Protein AF-A0A7K4FNF9-F1 (afdb_monomer_lite)

pLDDT: mean 93.95, std 4.77, range [61.16, 98.19]

InterPro domains:
  IPR015421 Pyridoxal phosphate-dependent transferase, major domain [G3DSA:3.40.640.10] (71-117)
  IPR015422 Pyridoxal phosphate-dependent transferase, small domain [G3DSA:3.90.1150.10] (60-70)
  IPR015424 Pyridoxal phosphate-dependent transferase [SSF53383] (2-117)
  IPR023010 Probable glycine dehydrogenase (decarboxylating) subunit 1 [PTHR42806] (3-117)
  IPR049315 Glycine cleavage system P-protein, N-terminal domain [PF02347] (3-118)

Structure (mmCIF, N/CA/C/O backbone):
data_AF-A0A7K4FNF9-F1
#
_entry.id   AF-A0A7K4FNF9-F1
#
loop_
_atom_site.group_PDB
_atom_site.id
_atom_site.type_symbol
_atom_site.label_atom_id
_atom_site.label_alt_id
_atom_site.label_comp_id
_atom_site.label_asym_id
_atom_site.label_entity_id
_atom_site.label_seq_id
_atom_site.pdbx_PDB_ins_code
_atom_site.Cartn_x
_atom_site.Cartn_y
_atom_site.Cartn_z
_atom_site.occupancy
_atom_site.B_iso_or_equiv
_atom_site.auth_seq_id
_atom_site.auth_comp_id
_atom_site.auth_asym_id
_atom_site.auth_atom_id
_atom_site.pdbx_PDB_model_num
ATOM 1 N N . MET A 1 1 ? -15.353 17.961 24.823 1.00 70.50 1 MET A N 1
ATOM 2 C CA . MET A 1 1 ? -15.955 16.717 24.312 1.00 70.50 1 MET A CA 1
ATOM 3 C C . MET A 1 1 ? -15.004 16.147 23.280 1.00 70.50 1 MET A C 1
ATOM 5 O O . MET A 1 1 ? -14.284 16.932 22.677 1.00 70.50 1 MET A O 1
ATOM 9 N N . SER A 1 2 ? -14.914 14.824 23.152 1.00 93.31 2 SER A N 1
ATOM 10 C CA . SER A 1 2 ? -14.217 14.198 22.020 1.00 93.31 2 SER A CA 1
ATOM 11 C C . SER A 1 2 ? -15.005 14.447 20.727 1.00 93.31 2 SER A C 1
ATOM 13 O O . SER A 1 2 ? -16.228 14.571 20.794 1.00 93.31 2 SER A O 1
ATOM 15 N N . GLU A 1 3 ? -14.354 14.435 19.558 1.00 95.50 3 GLU A N 1
ATOM 16 C CA . GLU A 1 3 ? -15.052 14.423 18.257 1.00 95.50 3 GLU A CA 1
ATOM 17 C C . GLU A 1 3 ? -16.082 13.282 18.193 1.00 95.50 3 GLU A C 1
ATOM 19 O O . GLU A 1 3 ? -17.183 13.443 17.672 1.00 95.50 3 GLU A O 1
ATOM 24 N N . THR A 1 4 ? -15.763 12.131 18.795 1.00 94.88 4 THR A N 1
ATOM 25 C CA . THR A 1 4 ? -16.697 11.003 18.899 1.00 94.88 4 THR A CA 1
ATOM 26 C C . THR A 1 4 ? -17.958 11.364 19.685 1.00 94.88 4 THR A C 1
ATOM 28 O O . THR A 1 4 ? -19.047 10.976 19.275 1.00 94.88 4 THR A O 1
ATOM 31 N N . ASP A 1 5 ? -17.835 12.112 20.785 1.00 95.12 5 ASP A N 1
ATOM 32 C CA . ASP A 1 5 ? -18.987 12.493 21.614 1.00 95.12 5 ASP A CA 1
ATOM 33 C C . ASP A 1 5 ? -19.904 13.464 20.858 1.00 95.12 5 ASP A C 1
ATOM 35 O O . ASP A 1 5 ? -21.124 13.358 20.941 1.00 95.12 5 ASP A O 1
ATOM 39 N N . GLU A 1 6 ? -19.316 14.381 20.083 1.00 96.31 6 GLU A N 1
ATOM 40 C CA . GLU A 1 6 ? -20.043 15.342 19.244 1.00 96.31 6 GLU A CA 1
ATOM 41 C C . GLU A 1 6 ? -20.811 14.649 18.113 1.00 96.31 6 GLU A C 1
ATOM 43 O O . GLU A 1 6 ? -21.980 14.957 17.874 1.00 96.31 6 GLU A O 1
ATOM 48 N N . ILE A 1 7 ? -20.186 13.673 17.447 1.00 96.19 7 ILE A N 1
ATOM 49 C CA . ILE A 1 7 ? -20.839 12.875 16.401 1.00 96.19 7 ILE A CA 1
ATOM 50 C C . ILE A 1 7 ? -21.998 12.059 16.988 1.00 96.19 7 ILE A C 1
ATOM 52 O O . ILE A 1 7 ? -23.071 11.992 16.387 1.00 96.19 7 ILE A O 1
ATOM 56 N N . LEU A 1 8 ? -21.806 11.445 18.159 1.00 96.38 8 LEU A N 1
ATOM 57 C CA . LEU A 1 8 ? -22.846 10.658 18.824 1.00 96.38 8 LEU A CA 1
ATOM 58 C C . LEU A 1 8 ? -24.045 11.523 19.240 1.00 96.38 8 LEU A C 1
ATOM 60 O O . LEU A 1 8 ? -25.184 11.118 19.006 1.00 96.38 8 LEU A O 1
ATOM 64 N N . ASP A 1 9 ? -23.802 12.718 19.783 1.00 96.44 9 ASP A N 1
ATOM 65 C CA . ASP A 1 9 ? -24.856 13.676 20.137 1.00 96.44 9 ASP A CA 1
ATOM 66 C C . ASP A 1 9 ? -25.621 14.165 18.895 1.00 96.44 9 ASP A C 1
ATOM 68 O O . ASP A 1 9 ? -26.852 14.121 18.871 1.00 96.44 9 ASP A O 1
ATOM 72 N N . TYR A 1 10 ? -24.911 14.512 17.812 1.00 96.75 10 TYR A N 1
ATOM 73 C CA . TYR A 1 10 ? -25.521 14.905 16.534 1.00 96.75 10 TYR A CA 1
ATOM 74 C C . TYR A 1 10 ? -26.430 13.813 15.951 1.00 96.75 10 TYR A C 1
ATOM 76 O O . TYR A 1 10 ? -27.522 14.098 15.456 1.00 96.75 10 TYR A O 1
ATOM 84 N N . LEU A 1 11 ? -25.994 12.553 16.026 1.00 95.94 11 LEU A N 1
ATOM 85 C CA . LEU A 1 11 ? -26.768 11.397 15.571 1.00 95.94 11 LEU A CA 1
ATOM 86 C C . LEU A 1 11 ? -27.853 10.966 16.576 1.00 95.94 11 LEU A C 1
ATOM 88 O O . LEU A 1 11 ? -28.641 10.073 16.262 1.00 95.94 11 LEU A O 1
ATOM 92 N N . ASN A 1 12 ? -27.914 11.582 17.764 1.00 96.12 12 ASN A N 1
ATOM 93 C CA . ASN A 1 12 ? -28.784 11.202 18.880 1.00 96.12 12 ASN A CA 1
ATOM 94 C C . ASN A 1 12 ? -28.613 9.721 19.294 1.00 96.12 12 ASN A C 1
ATOM 96 O O . ASN A 1 12 ? -29.577 9.012 19.600 1.00 96.12 12 ASN A O 1
ATOM 100 N N . VAL A 1 13 ? -27.366 9.241 19.291 1.00 96.00 13 VAL A N 1
ATOM 101 C CA . VAL A 1 13 ? -26.980 7.877 19.674 1.00 96.00 13 VAL A CA 1
ATOM 102 C C . VAL A 1 13 ? -26.195 7.920 20.983 1.00 96.00 13 VAL A C 1
ATOM 104 O O . VAL A 1 13 ? -25.306 8.737 21.173 1.00 96.00 13 VAL A O 1
ATOM 107 N N . LYS A 1 14 ? -26.505 7.013 21.916 1.00 93.62 14 LYS A N 1
ATOM 108 C CA . LYS A 1 14 ? -25.961 7.064 23.286 1.00 93.62 14 LYS A CA 1
ATOM 109 C C . LYS A 1 14 ? -24.545 6.498 23.444 1.00 93.62 14 LYS A C 1
ATOM 111 O O . LYS A 1 14 ? -23.926 6.730 24.479 1.00 93.62 14 LYS A O 1
ATOM 116 N N . SER A 1 15 ? -24.066 5.698 22.492 1.00 95.31 15 SER A N 1
ATOM 117 C CA . SER A 1 15 ? -22.751 5.050 22.549 1.00 95.31 15 SER A CA 1
ATOM 118 C C . SER A 1 15 ? -22.317 4.516 21.184 1.00 95.31 15 SER A C 1
ATOM 120 O O . SER A 1 15 ? -23.145 4.296 20.299 1.00 95.31 15 SER A O 1
ATOM 122 N N . VAL A 1 16 ? -21.020 4.223 21.046 1.00 92.81 16 VAL A N 1
ATOM 123 C CA . VAL A 1 16 ? -20.466 3.529 19.871 1.00 92.81 16 VAL A CA 1
ATOM 124 C C . VAL A 1 16 ? -21.139 2.166 19.667 1.00 92.81 16 VAL A C 1
ATOM 126 O O . VAL A 1 16 ? -21.515 1.837 18.549 1.00 92.81 16 VAL A O 1
ATOM 129 N N . ASP A 1 17 ? -21.391 1.406 20.736 1.00 92.19 17 ASP A N 1
ATOM 130 C CA . ASP A 1 17 ? -22.114 0.128 20.631 1.00 92.19 17 ASP A CA 1
ATOM 131 C C . ASP A 1 17 ? -23.541 0.303 20.088 1.00 92.19 17 ASP A C 1
ATOM 133 O O . ASP A 1 17 ? -24.028 -0.539 19.334 1.00 92.19 17 ASP A O 1
ATOM 137 N N . GLY A 1 18 ? -24.212 1.406 20.443 1.00 93.25 18 GLY A N 1
ATOM 138 C CA . GLY A 1 18 ? -25.538 1.743 19.923 1.00 93.25 18 GLY A CA 1
ATOM 139 C C . GLY A 1 18 ? -25.535 2.037 18.420 1.00 93.25 18 GLY A C 1
ATOM 140 O O . GLY A 1 18 ? -26.477 1.649 17.726 1.00 93.25 18 GLY A O 1
ATOM 141 N N . LEU A 1 19 ? -24.463 2.657 17.911 1.00 94.44 19 LEU A N 1
ATOM 142 C CA . LEU A 1 19 ? -24.281 2.958 16.486 1.00 94.44 19 LEU A CA 1
ATOM 143 C C . LEU A 1 19 ? -24.227 1.683 15.629 1.00 94.44 19 LEU A C 1
ATOM 145 O O . LEU A 1 19 ? -24.713 1.677 14.505 1.00 94.44 19 LEU A O 1
ATOM 149 N N . PHE A 1 20 ? -23.683 0.591 16.171 1.00 93.44 20 PHE A N 1
ATOM 150 C CA . PHE A 1 20 ? -23.529 -0.691 15.473 1.00 93.44 20 PHE A CA 1
ATOM 151 C C . PHE A 1 20 ? -24.629 -1.717 15.807 1.00 93.44 20 PHE A C 1
ATOM 153 O O . PHE A 1 20 ? -24.426 -2.924 15.651 1.00 93.44 20 PHE A O 1
ATOM 160 N N . SER A 1 21 ? -25.799 -1.268 16.271 1.00 93.62 21 SER A N 1
ATOM 161 C CA . SER A 1 21 ? -26.911 -2.152 16.664 1.00 93.62 21 SER A CA 1
ATOM 162 C C . SER A 1 21 ? -27.486 -3.000 15.517 1.00 93.62 21 SER A C 1
ATOM 164 O O . SER A 1 21 ? -28.006 -4.085 15.777 1.00 93.62 21 SER A O 1
ATOM 166 N N . ASP A 1 22 ? -27.310 -2.574 14.262 1.00 94.75 22 ASP A N 1
ATOM 167 C CA . ASP A 1 22 ? -27.726 -3.322 13.066 1.00 94.75 22 ASP A CA 1
ATOM 168 C C . ASP A 1 22 ? -26.882 -4.582 12.803 1.00 94.75 22 ASP A C 1
ATOM 170 O O . ASP A 1 22 ? -27.277 -5.444 12.015 1.00 94.75 22 ASP A O 1
ATOM 174 N N . ILE A 1 23 ? -25.720 -4.719 13.456 1.00 94.94 23 ILE A N 1
ATOM 175 C CA . ILE A 1 23 ? -24.875 -5.912 13.356 1.00 94.94 23 ILE A CA 1
ATOM 176 C C . ILE A 1 23 ? -25.432 -6.993 14.298 1.00 94.94 23 ILE A C 1
ATOM 178 O O . ILE A 1 23 ? -25.390 -6.814 15.519 1.00 94.94 23 ILE A O 1
ATOM 182 N N . PRO A 1 24 ? -25.892 -8.152 13.783 1.00 95.56 24 PRO A N 1
ATOM 183 C CA . PRO A 1 24 ? -26.390 -9.238 14.622 1.00 95.56 24 PRO A CA 1
ATOM 184 C C . PRO A 1 24 ? -25.333 -9.734 15.615 1.00 95.56 24 PRO A C 1
ATOM 186 O O . PRO A 1 24 ? -24.193 -9.980 15.224 1.00 95.56 24 PRO A O 1
ATOM 189 N N . ASP A 1 25 ? -25.724 -9.997 16.867 1.00 92.31 25 ASP A N 1
ATOM 190 C CA . ASP A 1 25 ? -24.786 -10.407 17.929 1.00 92.31 25 ASP A CA 1
ATOM 191 C C . ASP A 1 25 ? -23.980 -11.665 17.581 1.00 92.31 25 ASP A C 1
ATOM 193 O O . ASP A 1 25 ? -22.812 -11.771 17.937 1.00 92.31 25 ASP A O 1
ATOM 197 N N . ARG A 1 26 ? -24.557 -12.586 16.797 1.00 94.25 26 ARG A N 1
ATOM 198 C CA . ARG A 1 26 ? -23.859 -13.791 16.313 1.00 94.25 26 ARG A CA 1
ATOM 199 C C . ARG A 1 26 ? -22.651 -13.504 15.408 1.00 94.25 26 ARG A C 1
ATOM 201 O O . ARG A 1 26 ? -21.864 -14.412 15.170 1.00 94.25 26 ARG A O 1
ATOM 208 N N . LEU A 1 27 ? -22.557 -12.299 14.840 1.00 94.25 27 LEU A N 1
ATOM 209 C CA . LEU A 1 27 ? -21.449 -11.862 13.984 1.00 94.25 27 LEU A CA 1
ATOM 210 C C . LEU A 1 27 ? -20.418 -11.022 14.747 1.00 94.25 27 LEU A C 1
ATOM 212 O O . LEU A 1 27 ? -19.338 -10.767 14.218 1.00 94.25 27 LEU A O 1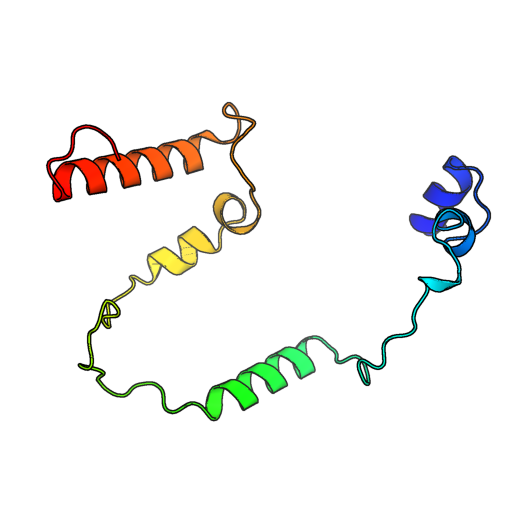
ATOM 216 N N . LYS A 1 28 ? -20.726 -10.599 15.978 1.00 91.44 28 LYS A N 1
ATOM 217 C CA . LYS A 1 28 ? -19.784 -9.875 16.831 1.00 91.44 28 LYS A CA 1
ATOM 218 C C . LYS A 1 28 ? -18.796 -10.883 17.405 1.00 91.44 28 LYS A C 1
ATOM 220 O O . LYS A 1 28 ? -19.170 -11.770 18.169 1.00 91.44 28 LYS A O 1
ATOM 225 N N . VAL A 1 29 ? -17.533 -10.759 17.016 1.00 92.00 29 VAL A N 1
ATOM 226 C CA . VAL A 1 29 ? -16.465 -11.673 17.428 1.00 92.00 29 VAL A CA 1
ATOM 227 C C . VAL A 1 29 ? -15.366 -10.914 18.154 1.00 92.00 29 VAL A C 1
ATOM 229 O O . VAL A 1 29 ? -15.028 -9.790 17.791 1.00 92.00 29 VAL A O 1
ATOM 232 N N . SER A 1 30 ? -14.799 -11.552 19.176 1.00 91.19 30 SER A N 1
ATOM 233 C CA . SER A 1 30 ? -13.534 -11.117 19.761 1.00 91.19 30 SER A CA 1
ATOM 234 C C . SER A 1 30 ? -12.393 -11.785 19.002 1.00 91.19 30 SER A C 1
ATOM 236 O O . SER A 1 30 ? -12.457 -12.984 18.722 1.00 91.19 30 SER A O 1
ATOM 238 N N . LEU A 1 31 ? -11.363 -11.016 18.658 1.00 93.25 31 LEU A N 1
ATOM 239 C CA . LEU A 1 31 ? -10.186 -11.515 17.956 1.00 93.25 31 LEU A CA 1
ATOM 240 C C . LEU A 1 31 ? -9.030 -11.669 18.948 1.00 93.25 31 LEU A C 1
ATOM 242 O O . LEU A 1 31 ? -8.674 -10.717 19.640 1.00 93.25 31 LEU A O 1
ATOM 246 N N . ASP A 1 32 ? -8.418 -12.852 18.990 1.00 93.75 32 ASP A N 1
ATOM 247 C CA . ASP A 1 32 ? -7.174 -13.078 19.732 1.00 93.75 32 ASP A CA 1
ATOM 248 C C . ASP A 1 32 ? -5.973 -12.676 18.862 1.00 93.75 32 ASP A C 1
ATOM 250 O O . ASP A 1 32 ? -5.396 -13.488 18.141 1.00 93.75 32 ASP A O 1
ATOM 254 N N . LEU A 1 33 ? -5.656 -11.379 18.868 1.00 92.38 33 LEU A N 1
ATOM 255 C CA . LEU A 1 33 ? -4.576 -10.785 18.065 1.00 92.38 33 LEU A CA 1
ATOM 256 C C . LEU A 1 33 ? -3.261 -10.635 18.848 1.00 92.38 33 LEU A C 1
ATOM 258 O O . LEU A 1 33 ? -2.295 -10.069 18.339 1.00 92.38 33 LEU A O 1
ATOM 262 N N . GLY A 1 34 ? -3.210 -11.128 20.089 1.00 91.75 34 GLY A N 1
ATOM 263 C CA . GLY A 1 34 ? -2.102 -10.869 21.004 1.00 91.75 34 GLY A CA 1
ATOM 264 C C . GLY A 1 34 ? -2.095 -9.438 21.554 1.00 91.75 34 GLY A C 1
ATOM 265 O O . GLY A 1 34 ? -3.097 -8.722 21.532 1.00 91.75 34 GLY A O 1
ATOM 266 N N . LYS A 1 35 ? -0.957 -9.025 22.124 1.00 93.69 35 LYS A N 1
ATOM 267 C CA . LYS A 1 35 ? -0.813 -7.690 22.721 1.00 93.69 35 LYS A CA 1
ATOM 268 C C . LYS A 1 35 ? -0.485 -6.651 21.645 1.00 93.69 35 LYS A C 1
ATOM 270 O O . LYS A 1 35 ? 0.377 -6.929 20.812 1.00 93.69 35 LYS A O 1
ATOM 275 N N . PRO A 1 36 ? -1.091 -5.451 21.697 1.00 94.88 36 PRO A N 1
ATOM 276 C CA . PRO A 1 36 ? -0.718 -4.368 20.800 1.00 94.88 36 PRO A CA 1
ATOM 277 C C . PRO A 1 36 ? 0.747 -3.980 21.018 1.00 94.88 36 PRO A C 1
ATOM 279 O O . PRO A 1 36 ? 1.255 -4.015 22.143 1.00 94.88 36 PRO A O 1
ATOM 282 N N . MET A 1 37 ? 1.409 -3.606 19.930 1.00 96.31 37 MET A N 1
ATOM 283 C CA . MET A 1 37 ? 2.778 -3.102 19.926 1.00 96.31 37 MET A CA 1
ATOM 284 C C . MET A 1 37 ? 2.757 -1.615 19.580 1.00 96.31 37 MET A C 1
ATOM 286 O O . MET A 1 37 ? 1.930 -1.174 18.785 1.00 96.31 37 MET A O 1
ATOM 290 N N . ASP A 1 38 ? 3.664 -0.841 20.171 1.00 97.62 38 ASP A N 1
ATOM 291 C CA . ASP A 1 38 ? 3.909 0.526 19.720 1.00 97.62 38 ASP A CA 1
ATOM 292 C C . ASP A 1 38 ? 4.603 0.532 18.348 1.00 97.62 38 ASP A C 1
ATOM 294 O O . ASP A 1 38 ? 5.128 -0.486 17.880 1.00 97.62 38 ASP A O 1
ATOM 298 N N . GLU A 1 39 ? 4.610 1.691 17.697 1.00 98.12 39 GLU A N 1
ATOM 299 C CA . GLU A 1 39 ? 5.154 1.863 16.350 1.00 98.12 39 GLU A CA 1
ATOM 300 C C . GLU A 1 39 ? 6.627 1.436 16.249 1.00 98.12 39 GLU A C 1
ATOM 302 O O . GLU A 1 39 ? 6.985 0.645 15.374 1.00 98.12 39 GLU A O 1
ATOM 307 N N . PHE A 1 40 ? 7.477 1.869 17.185 1.00 98.00 40 PHE A N 1
ATOM 308 C CA . PHE A 1 40 ? 8.909 1.557 17.155 1.00 98.00 40 PHE A CA 1
ATOM 309 C C . PHE A 1 40 ? 9.173 0.066 17.353 1.00 98.00 40 PHE A C 1
ATOM 311 O O . PHE A 1 40 ? 10.007 -0.522 16.657 1.00 98.00 40 PHE A O 1
ATOM 318 N N . SER A 1 41 ? 8.461 -0.556 18.295 1.00 97.44 41 SER A N 1
ATOM 319 C CA . SER A 1 41 ? 8.539 -2.001 18.510 1.00 97.44 41 SER A CA 1
ATOM 320 C C . SER A 1 41 ? 8.067 -2.777 17.280 1.00 97.44 41 SER A C 1
ATOM 322 O O . SER A 1 41 ? 8.673 -3.791 16.930 1.00 97.44 41 SER A O 1
ATOM 324 N N . THR A 1 42 ? 7.018 -2.298 16.605 1.00 97.44 42 THR A N 1
ATOM 325 C CA . THR A 1 42 ? 6.460 -2.927 15.399 1.00 97.44 42 THR A CA 1
ATOM 326 C C . THR A 1 42 ? 7.450 -2.879 14.240 1.00 97.44 42 THR A C 1
ATOM 328 O O . THR A 1 42 ? 7.759 -3.921 13.661 1.00 97.44 42 THR A O 1
ATOM 331 N N . ILE A 1 43 ? 8.014 -1.701 13.950 1.00 98.19 43 ILE A N 1
ATOM 332 C CA . ILE A 1 43 ? 9.028 -1.525 12.898 1.00 98.19 43 ILE A CA 1
ATOM 333 C C . ILE A 1 43 ? 10.215 -2.455 13.153 1.00 98.19 43 ILE A C 1
ATOM 335 O O . ILE A 1 43 ? 10.607 -3.218 12.270 1.00 98.19 43 ILE A O 1
ATOM 339 N N . ARG A 1 44 ? 10.735 -2.478 14.387 1.00 97.81 44 ARG A N 1
ATOM 340 C CA . ARG A 1 44 ? 11.864 -3.342 14.753 1.00 97.81 44 ARG A CA 1
ATOM 341 C C . ARG A 1 44 ? 11.559 -4.823 14.538 1.00 97.81 44 ARG A C 1
ATOM 343 O O . ARG A 1 44 ? 12.387 -5.541 13.988 1.00 97.81 44 ARG A O 1
ATOM 350 N N . ALA A 1 45 ? 10.379 -5.285 14.949 1.00 96.81 45 ALA A N 1
ATOM 351 C CA . ALA A 1 45 ? 9.993 -6.684 14.785 1.00 96.81 45 ALA A CA 1
ATOM 352 C C . ALA A 1 45 ? 9.881 -7.095 13.306 1.00 96.81 45 ALA A C 1
ATOM 354 O O . ALA A 1 45 ? 10.277 -8.209 12.938 1.00 96.81 45 ALA A O 1
ATOM 355 N N . ILE A 1 46 ? 9.380 -6.196 12.453 1.00 97.62 46 ILE A N 1
ATOM 356 C CA . ILE A 1 46 ? 9.313 -6.406 11.002 1.00 97.62 46 ILE A CA 1
ATOM 357 C C . ILE A 1 46 ? 10.726 -6.453 10.407 1.00 97.62 46 ILE A C 1
ATOM 359 O O . ILE A 1 46 ? 11.043 -7.395 9.678 1.00 97.62 46 ILE A O 1
ATOM 363 N N . GLU A 1 47 ? 11.602 -5.510 10.763 1.00 97.69 47 GLU A N 1
ATOM 364 C CA . GLU A 1 47 ? 13.001 -5.498 10.314 1.00 97.69 47 GLU A CA 1
ATOM 365 C C . GLU A 1 47 ? 13.757 -6.767 10.731 1.00 97.69 47 GLU A C 1
ATOM 367 O O . GLU A 1 47 ? 14.432 -7.392 9.911 1.00 97.69 47 GLU A O 1
ATOM 372 N N . ASP A 1 48 ? 13.622 -7.190 11.990 1.00 97.62 48 ASP A N 1
ATOM 373 C CA . ASP A 1 48 ? 14.264 -8.398 12.517 1.00 97.62 48 ASP A CA 1
ATOM 374 C C . ASP A 1 48 ? 13.772 -9.665 11.815 1.00 97.62 48 ASP A C 1
ATOM 376 O O . ASP A 1 48 ? 14.534 -10.614 11.606 1.00 97.62 48 ASP A O 1
ATOM 380 N N . THR A 1 49 ? 12.502 -9.686 11.414 1.00 97.38 49 THR A N 1
ATOM 381 C CA . THR A 1 49 ? 11.956 -10.765 10.590 1.00 97.38 49 THR A CA 1
ATOM 382 C C . THR A 1 49 ? 12.547 -10.723 9.184 1.00 97.38 49 THR A C 1
ATOM 384 O O . THR A 1 49 ? 13.009 -11.753 8.692 1.00 97.38 49 THR A O 1
ATOM 387 N N . GLY A 1 50 ? 12.623 -9.540 8.568 1.00 96.81 50 GLY A N 1
ATOM 388 C CA . GLY A 1 50 ? 13.220 -9.338 7.247 1.00 96.81 50 GLY A CA 1
ATOM 389 C C . GLY A 1 50 ? 14.694 -9.747 7.174 1.00 96.81 50 GLY A C 1
ATOM 390 O O . GLY A 1 50 ? 15.110 -10.355 6.189 1.00 96.81 50 GLY A O 1
ATOM 391 N N . ARG A 1 51 ? 15.475 -9.520 8.241 1.00 96.25 51 ARG A N 1
ATOM 392 C CA . ARG A 1 51 ? 16.897 -9.917 8.343 1.00 96.25 51 ARG A CA 1
ATOM 393 C C . ARG A 1 51 ? 17.139 -11.425 8.247 1.00 96.25 51 ARG A C 1
ATOM 395 O O . ARG A 1 51 ? 18.266 -11.842 7.993 1.00 96.25 51 ARG A O 1
ATOM 402 N N . LYS A 1 52 ? 16.111 -12.256 8.437 1.00 96.94 52 LYS A N 1
ATOM 403 C CA . LYS A 1 52 ? 16.214 -13.718 8.278 1.00 96.94 52 LYS A CA 1
ATOM 404 C C . LYS A 1 52 ? 16.244 -14.146 6.806 1.00 96.94 52 LYS A C 1
ATOM 406 O O . LYS A 1 52 ? 16.616 -15.284 6.516 1.00 96.94 52 LYS A O 1
ATOM 411 N N . ASN A 1 53 ? 15.864 -13.262 5.882 1.00 95.88 53 ASN A N 1
ATOM 412 C CA . ASN A 1 53 ? 15.890 -13.535 4.450 1.00 95.88 53 ASN A CA 1
ATOM 413 C C . ASN A 1 53 ? 17.329 -13.562 3.914 1.00 95.88 53 ASN A C 1
ATOM 415 O O . ASN A 1 53 ? 18.169 -12.746 4.284 1.00 95.88 53 ASN A O 1
ATOM 419 N N . LYS A 1 54 ? 17.605 -14.465 2.966 1.00 91.69 54 LYS A N 1
ATOM 420 C CA . LYS A 1 54 ? 18.874 -14.501 2.219 1.00 91.69 54 LYS A CA 1
ATOM 421 C C . LYS A 1 54 ? 18.788 -13.604 0.979 1.00 91.69 54 LYS A C 1
ATOM 423 O O . LYS A 1 54 ? 18.687 -14.101 -0.140 1.00 91.69 54 LYS A O 1
ATOM 428 N N . ALA A 1 55 ? 18.773 -12.292 1.196 1.00 85.44 55 ALA A N 1
ATOM 429 C CA . ALA A 1 55 ? 18.765 -11.281 0.135 1.00 85.44 55 ALA A CA 1
ATOM 430 C C . ALA A 1 55 ? 20.192 -10.929 -0.344 1.00 85.44 55 ALA A C 1
ATOM 432 O O . ALA A 1 55 ? 21.173 -11.293 0.301 1.00 85.44 55 ALA A O 1
ATOM 433 N N . GLY A 1 56 ? 20.311 -10.226 -1.477 1.00 80.19 56 GLY A N 1
ATOM 434 C CA . GLY A 1 56 ? 21.588 -9.681 -1.973 1.00 80.19 56 GLY A CA 1
ATOM 435 C C . GLY A 1 56 ? 22.477 -10.650 -2.762 1.00 80.19 56 GLY A C 1
ATOM 436 O O . GLY A 1 56 ? 23.576 -10.281 -3.165 1.00 80.19 56 GLY A O 1
ATOM 437 N N . ASN A 1 57 ? 22.016 -11.877 -3.012 1.00 85.31 57 ASN A N 1
ATOM 438 C CA . ASN A 1 57 ? 22.676 -12.772 -3.961 1.00 85.31 57 ASN A CA 1
ATOM 439 C C . ASN A 1 57 ? 22.326 -12.353 -5.390 1.00 85.31 57 ASN A C 1
ATOM 441 O O . ASN A 1 57 ? 21.165 -12.055 -5.668 1.00 85.31 57 ASN A O 1
ATOM 445 N N . MET A 1 58 ? 23.295 -12.422 -6.307 1.00 88.75 58 MET A N 1
ATOM 446 C CA . MET A 1 58 ? 22.986 -12.343 -7.735 1.00 88.75 58 MET A CA 1
ATOM 447 C C . MET A 1 58 ? 22.028 -13.484 -8.097 1.00 88.75 58 MET A C 1
ATOM 449 O O . MET A 1 58 ? 22.352 -14.658 -7.899 1.00 88.75 58 MET A O 1
ATOM 453 N N . ASN A 1 59 ? 20.843 -13.137 -8.595 1.00 89.00 59 ASN A N 1
ATOM 454 C CA . ASN A 1 59 ? 19.801 -14.095 -8.939 1.00 89.00 59 ASN A CA 1
ATOM 455 C C . ASN A 1 59 ? 19.586 -14.122 -10.455 1.00 89.00 59 ASN A C 1
ATOM 457 O O . ASN A 1 59 ? 19.106 -13.157 -11.041 1.00 89.00 59 ASN A O 1
ATOM 461 N N . PHE A 1 60 ? 19.916 -15.257 -11.072 1.00 92.81 60 PHE A N 1
ATOM 462 C CA . PHE A 1 60 ? 19.786 -15.485 -12.515 1.00 92.81 60 PHE A CA 1
ATOM 463 C C . PHE A 1 60 ? 18.743 -16.558 -12.861 1.00 92.81 60 PHE A C 1
ATOM 465 O O . PHE A 1 60 ? 18.789 -17.133 -13.944 1.00 92.81 60 PHE A O 1
ATOM 472 N N . LEU A 1 61 ? 17.810 -16.861 -11.950 1.00 93.50 61 LEU A N 1
ATOM 473 C CA . LEU A 1 61 ? 16.769 -17.870 -12.191 1.00 93.50 61 LEU A CA 1
ATOM 474 C C . LEU A 1 61 ? 15.761 -17.450 -13.279 1.00 93.50 61 LEU A C 1
ATOM 476 O O . LEU A 1 61 ? 15.167 -18.314 -13.919 1.00 93.50 61 LEU A O 1
ATOM 480 N N . GLY A 1 62 ? 15.581 -16.145 -13.507 1.00 92.56 62 GLY A N 1
ATOM 481 C CA . GLY A 1 62 ? 14.694 -15.610 -14.542 1.00 92.56 62 GLY A CA 1
ATOM 482 C C . GLY A 1 62 ? 13.217 -15.943 -14.302 1.00 92.56 62 GLY A C 1
ATOM 483 O O . GLY A 1 62 ? 12.687 -15.707 -13.219 1.00 92.56 62 GLY A O 1
ATOM 484 N N . ASN A 1 63 ? 12.544 -16.487 -15.322 1.00 95.00 63 ASN A N 1
ATOM 485 C CA . ASN A 1 63 ? 11.119 -16.851 -15.291 1.00 95.00 63 ASN A CA 1
ATOM 486 C C . ASN A 1 63 ? 10.169 -15.656 -15.056 1.00 95.00 63 ASN A C 1
ATOM 488 O O . ASN A 1 63 ? 9.231 -15.727 -14.265 1.00 95.00 63 ASN A O 1
ATOM 492 N N . GLY A 1 64 ? 10.431 -14.539 -15.741 1.00 95.38 64 GLY A N 1
ATOM 493 C CA . GLY A 1 64 ? 9.591 -13.334 -15.685 1.00 95.38 64 GLY A CA 1
ATOM 494 C C . GLY A 1 64 ? 9.948 -12.350 -14.569 1.00 95.38 64 GLY A C 1
ATOM 495 O O . GLY A 1 64 ? 9.411 -11.247 -14.552 1.00 95.38 64 GLY A O 1
ATOM 496 N N . ILE A 1 65 ? 10.880 -12.701 -13.678 1.00 93.44 65 ILE A N 1
ATOM 497 C CA . ILE A 1 65 ? 11.407 -11.807 -12.643 1.00 93.44 65 ILE A CA 1
ATOM 498 C C . ILE A 1 65 ? 12.912 -11.672 -12.851 1.00 93.44 65 ILE A C 1
ATOM 500 O O . ILE A 1 65 ? 13.647 -12.659 -12.850 1.00 93.44 65 ILE A O 1
ATOM 504 N N . TYR A 1 66 ? 13.365 -10.436 -13.025 1.00 93.12 66 TYR A N 1
ATOM 505 C CA . TYR A 1 66 ? 14.758 -10.116 -13.300 1.00 93.12 66 TYR A CA 1
ATOM 506 C C . TYR A 1 66 ? 15.194 -8.985 -12.381 1.00 93.12 66 TYR A C 1
ATOM 508 O O . TYR A 1 66 ? 14.446 -8.022 -12.187 1.00 93.12 66 TYR A O 1
ATOM 516 N N . ASP A 1 67 ? 16.391 -9.115 -11.814 1.00 91.62 67 ASP A N 1
ATOM 517 C CA . ASP A 1 67 ? 16.979 -8.045 -11.019 1.00 91.62 67 ASP A CA 1
ATOM 518 C C . ASP A 1 67 ? 17.216 -6.812 -11.903 1.00 91.62 67 ASP A C 1
ATOM 520 O O . ASP A 1 67 ? 17.653 -6.933 -13.053 1.00 91.62 67 ASP A O 1
ATOM 524 N N . ARG A 1 68 ? 16.873 -5.628 -11.395 1.00 91.12 68 ARG A N 1
ATOM 525 C CA . ARG A 1 68 ? 16.921 -4.377 -12.158 1.00 91.12 68 ARG A CA 1
ATOM 526 C C . ARG A 1 68 ? 17.302 -3.213 -11.265 1.00 91.12 68 ARG A C 1
ATOM 528 O O . ARG A 1 68 ? 16.844 -3.102 -10.131 1.00 91.12 68 ARG A O 1
ATOM 535 N N . PHE A 1 69 ? 18.091 -2.302 -11.819 1.00 93.31 69 PHE A N 1
ATOM 536 C CA . PHE A 1 69 ? 18.379 -1.041 -11.159 1.00 93.31 69 PHE A CA 1
ATOM 537 C C . PHE A 1 69 ? 17.114 -0.176 -11.119 1.00 93.31 69 PHE A C 1
ATOM 539 O O . PHE A 1 69 ? 16.570 0.178 -12.165 1.00 93.31 69 PHE A O 1
ATOM 546 N N . VAL A 1 70 ? 16.659 0.163 -9.913 1.00 94.75 70 VAL A N 1
ATOM 547 C CA . VAL A 1 70 ? 15.593 1.144 -9.689 1.00 94.75 70 VAL A CA 1
ATOM 548 C C . VAL A 1 70 ? 16.258 2.474 -9.323 1.00 94.75 70 VAL A C 1
ATOM 550 O O . VAL A 1 70 ? 16.950 2.536 -8.305 1.00 94.75 70 VAL A O 1
ATOM 553 N N . PRO A 1 71 ? 16.114 3.532 -10.142 1.00 97.44 71 PRO A N 1
ATOM 554 C CA . PRO A 1 71 ? 16.688 4.833 -9.825 1.00 97.44 71 PRO A CA 1
ATOM 555 C C . PRO A 1 71 ? 16.136 5.387 -8.500 1.00 97.44 71 PRO A C 1
ATOM 557 O O . PRO A 1 71 ? 14.921 5.344 -8.315 1.00 97.44 71 PRO A O 1
ATOM 560 N N . PRO A 1 72 ? 16.964 5.999 -7.628 1.00 96.12 72 PRO A N 1
ATOM 561 C CA . PRO A 1 72 ? 16.507 6.545 -6.341 1.00 96.12 72 PRO A CA 1
ATOM 562 C C . PRO A 1 72 ? 15.375 7.575 -6.452 1.00 96.12 72 PRO A C 1
ATOM 564 O O . PRO A 1 72 ? 14.562 7.717 -5.549 1.00 96.12 72 PRO A O 1
ATOM 567 N N . LEU A 1 73 ? 15.292 8.276 -7.588 1.00 97.00 73 LEU A N 1
ATOM 568 C CA . LEU A 1 73 ? 14.211 9.220 -7.871 1.00 97.00 73 LEU A CA 1
ATOM 569 C C . LEU A 1 73 ? 12.821 8.558 -7.861 1.00 97.00 73 LEU A C 1
ATOM 571 O O . LEU A 1 73 ? 11.833 9.235 -7.600 1.00 97.00 73 LEU A O 1
ATOM 575 N N . VAL A 1 74 ? 12.728 7.257 -8.151 1.00 95.75 74 VAL A N 1
ATOM 576 C CA . VAL A 1 74 ? 11.448 6.539 -8.147 1.00 95.75 74 VAL A CA 1
ATOM 577 C C . VAL A 1 74 ? 10.836 6.550 -6.749 1.00 95.75 74 VAL A C 1
ATOM 579 O O . VAL A 1 74 ? 9.662 6.885 -6.635 1.00 95.75 74 VAL A O 1
ATOM 582 N N . ASP A 1 75 ? 11.627 6.279 -5.707 1.00 95.56 75 ASP A N 1
ATOM 583 C CA . ASP A 1 75 ? 11.156 6.271 -4.314 1.00 95.56 75 ASP A CA 1
ATOM 584 C C . ASP A 1 75 ? 10.642 7.656 -3.887 1.00 95.56 75 ASP A C 1
ATOM 586 O O . ASP A 1 75 ? 9.578 7.769 -3.278 1.00 95.56 75 ASP A O 1
ATOM 590 N N . GLU A 1 76 ? 11.341 8.719 -4.297 1.00 95.75 76 GLU A N 1
ATOM 591 C CA . GLU A 1 76 ? 10.917 10.104 -4.053 1.00 95.75 76 GLU A CA 1
ATOM 592 C C . GLU A 1 76 ? 9.590 10.440 -4.747 1.00 95.75 76 GLU A C 1
ATOM 594 O O . GLU A 1 76 ? 8.747 11.127 -4.176 1.00 95.75 76 GLU A O 1
ATOM 599 N N . ILE A 1 77 ? 9.372 9.957 -5.976 1.00 93.69 77 ILE A N 1
ATOM 600 C CA . ILE A 1 77 ? 8.130 10.213 -6.718 1.00 93.69 77 ILE A CA 1
ATOM 601 C C . ILE A 1 77 ? 6.964 9.441 -6.102 1.00 93.69 77 ILE A C 1
ATOM 603 O O . ILE A 1 77 ? 5.916 10.035 -5.846 1.00 93.69 77 ILE A O 1
ATOM 607 N N . ILE A 1 78 ? 7.127 8.138 -5.859 1.00 93.12 78 ILE A N 1
ATOM 608 C CA . ILE A 1 78 ? 6.037 7.296 -5.344 1.00 93.12 78 ILE A CA 1
ATOM 609 C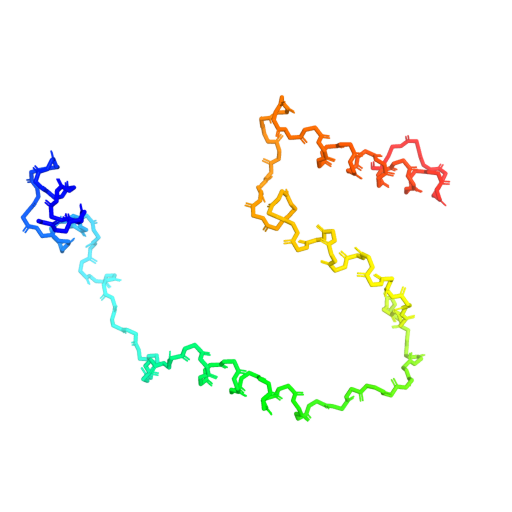 C . ILE A 1 78 ? 5.703 7.608 -3.882 1.00 93.12 78 ILE A C 1
ATOM 611 O O . ILE A 1 78 ? 4.588 7.339 -3.449 1.00 93.12 78 ILE A O 1
ATOM 615 N N . GLY A 1 79 ? 6.641 8.195 -3.130 1.00 94.12 79 GLY A N 1
ATOM 616 C CA . GLY A 1 79 ? 6.415 8.656 -1.760 1.00 94.12 79 GLY A CA 1
ATOM 617 C C . GLY A 1 79 ? 5.553 9.917 -1.660 1.00 94.12 79 GLY A C 1
ATOM 618 O O . GLY A 1 79 ? 5.092 10.265 -0.573 1.00 94.12 79 GLY A O 1
ATOM 619 N N . ARG A 1 80 ? 5.302 10.614 -2.774 1.00 92.81 80 ARG A N 1
ATOM 620 C CA . ARG A 1 80 ? 4.424 11.787 -2.792 1.00 92.81 80 ARG A CA 1
ATOM 621 C C . ARG A 1 80 ? 2.969 11.387 -2.573 1.00 92.81 80 ARG A C 1
ATOM 623 O O . ARG A 1 80 ? 2.487 10.424 -3.166 1.00 92.81 80 ARG A O 1
ATOM 630 N N . ASN A 1 81 ? 2.235 12.180 -1.793 1.00 90.19 81 ASN A N 1
ATOM 631 C CA . ASN A 1 81 ? 0.831 11.911 -1.461 1.00 90.19 81 ASN A CA 1
ATOM 632 C C . ASN A 1 81 ? -0.052 11.731 -2.703 1.00 90.19 81 ASN A C 1
ATOM 634 O O . ASN A 1 81 ? -0.923 10.869 -2.718 1.00 90.19 81 ASN A O 1
ATOM 638 N N . GLU A 1 82 ? 0.196 12.497 -3.765 1.00 87.38 82 GLU A N 1
ATOM 639 C CA . GLU A 1 82 ? -0.566 12.410 -5.010 1.00 87.38 82 GLU A CA 1
ATOM 640 C C . GLU A 1 82 ? -0.451 11.036 -5.684 1.00 87.38 82 GLU A C 1
ATOM 642 O O . GLU A 1 82 ? -1.369 10.651 -6.398 1.00 87.38 82 GLU A O 1
ATOM 647 N N . PHE A 1 83 ? 0.630 10.287 -5.449 1.00 90.00 83 PHE A N 1
ATOM 648 C CA . PHE A 1 83 ? 0.813 8.918 -5.944 1.00 90.00 83 PHE A CA 1
ATOM 649 C C . PHE A 1 83 ? 0.513 7.855 -4.882 1.00 90.00 83 PHE A C 1
ATOM 651 O O . PHE A 1 83 ? 0.051 6.770 -5.222 1.00 90.00 83 PHE A O 1
ATOM 658 N N . LEU A 1 84 ? 0.773 8.156 -3.608 1.00 93.69 84 LEU A N 1
ATOM 659 C CA . LEU A 1 84 ? 0.680 7.188 -2.519 1.00 93.69 84 LEU A CA 1
ATOM 660 C C . LEU A 1 84 ? -0.742 7.011 -1.973 1.00 93.69 84 LEU A C 1
ATOM 662 O O . LEU A 1 84 ? -1.110 5.904 -1.585 1.00 93.69 84 LEU A O 1
ATOM 666 N N . THR A 1 85 ? -1.525 8.091 -1.887 1.00 94.19 85 THR A N 1
ATOM 667 C CA . THR A 1 85 ? -2.822 8.083 -1.182 1.00 94.19 85 THR A CA 1
ATOM 668 C C . THR A 1 85 ? -4.024 8.293 -2.093 1.00 94.19 85 THR A C 1
ATOM 670 O O . THR A 1 85 ? -5.155 8.021 -1.682 1.00 94.19 85 THR A O 1
ATOM 673 N N . SER A 1 86 ? -3.809 8.765 -3.321 1.00 91.00 86 SER A N 1
ATOM 674 C CA . SER A 1 86 ? -4.871 8.891 -4.314 1.00 91.00 86 SER 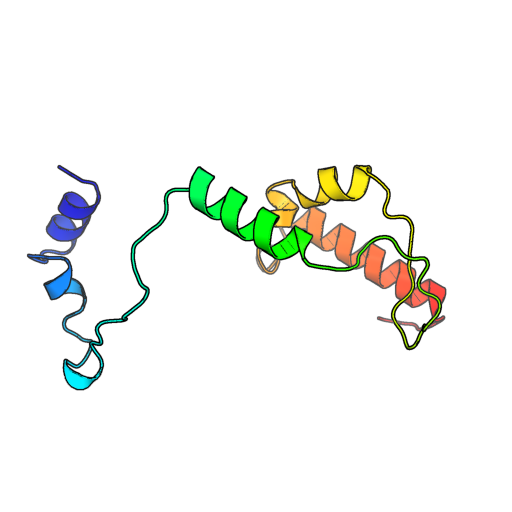A CA 1
ATOM 675 C C . SER A 1 86 ? -5.430 7.518 -4.707 1.00 91.00 86 SER A C 1
ATOM 677 O O . SER A 1 86 ? -4.759 6.489 -4.621 1.00 91.00 86 SER A O 1
ATOM 679 N N . TYR A 1 87 ? -6.695 7.498 -5.127 1.00 92.69 87 TYR A N 1
ATOM 680 C CA . TYR A 1 87 ? -7.343 6.292 -5.638 1.00 92.69 87 TYR A CA 1
ATOM 681 C C . TYR A 1 87 ? -7.586 6.408 -7.145 1.00 92.69 87 TYR A C 1
ATOM 683 O O . TYR A 1 87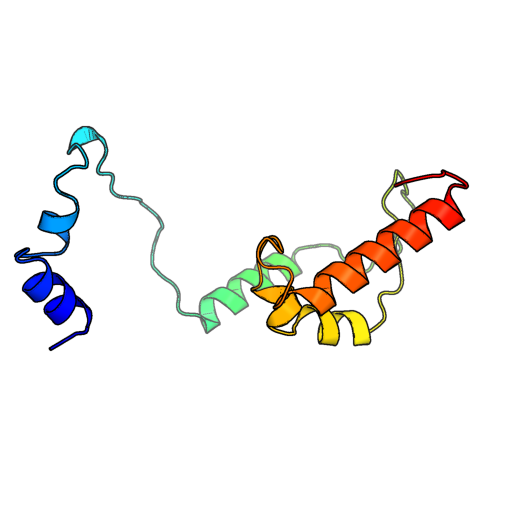 ? -7.005 7.258 -7.820 1.00 92.69 87 TYR A O 1
ATOM 691 N N . THR A 1 88 ? -8.445 5.551 -7.695 1.00 95.56 88 THR A N 1
ATOM 692 C CA . THR A 1 88 ? -8.823 5.596 -9.106 1.00 95.56 88 THR A CA 1
ATOM 693 C C . THR A 1 88 ? -9.249 7.017 -9.513 1.00 95.56 88 THR A C 1
ATOM 695 O O . THR A 1 88 ? -10.092 7.611 -8.830 1.00 95.56 88 THR A O 1
ATOM 698 N N . PRO A 1 89 ? -8.705 7.569 -10.616 1.00 94.06 89 PRO A N 1
ATOM 699 C CA . PRO A 1 89 ? -8.886 8.970 -11.002 1.00 94.06 89 PRO A CA 1
ATOM 700 C C . PRO A 1 89 ? -10.269 9.242 -11.627 1.00 94.06 89 PRO A C 1
ATOM 702 O O . PRO A 1 89 ? -10.378 9.701 -12.760 1.00 94.06 89 PRO A O 1
ATOM 705 N N . TYR A 1 90 ? -11.351 8.976 -10.884 1.00 96.44 90 TYR A N 1
ATOM 706 C CA . TYR A 1 90 ? -12.735 9.230 -11.313 1.00 96.44 90 TYR A CA 1
ATOM 707 C C . TYR A 1 90 ? -13.065 10.719 -11.463 1.00 96.44 90 TYR A C 1
ATOM 709 O O . TYR A 1 90 ? -14.063 11.059 -12.092 1.00 96.44 90 TYR A O 1
ATOM 717 N N . GLN A 1 91 ? -12.278 11.602 -10.844 1.00 96.88 91 GLN A N 1
ATOM 718 C CA . GLN A 1 91 ? -12.418 13.057 -10.939 1.00 96.88 91 GLN A CA 1
ATOM 719 C C . GLN A 1 91 ? -11.261 13.610 -11.783 1.00 96.88 91 GLN A C 1
ATOM 721 O O . GLN A 1 91 ? -10.210 13.961 -11.230 1.00 96.88 91 GLN A O 1
ATOM 726 N N . PRO A 1 92 ? -11.387 13.617 -13.123 1.00 95.62 92 PRO A N 1
ATOM 727 C CA . PRO A 1 92 ? -10.265 13.893 -14.012 1.00 95.62 92 PRO A CA 1
ATOM 728 C C . PRO A 1 92 ? -9.695 15.304 -13.846 1.00 95.62 92 PRO A C 1
ATOM 730 O O . PRO A 1 92 ? -8.484 15.473 -13.981 1.00 95.62 92 PRO A O 1
ATOM 733 N N . GLU A 1 93 ? -10.513 16.299 -13.500 1.00 97.19 93 GLU A N 1
ATOM 734 C CA . GLU A 1 93 ? -10.125 17.710 -13.355 1.00 97.19 93 GLU A CA 1
ATOM 735 C C . GLU A 1 93 ? -9.075 17.925 -12.259 1.00 97.19 93 GLU A C 1
ATOM 737 O O . GLU A 1 93 ? -8.271 18.851 -12.341 1.00 97.19 93 GLU A O 1
ATOM 742 N N . ILE A 1 94 ? -9.052 17.044 -11.257 1.00 93.62 94 ILE A N 1
ATOM 743 C CA . ILE A 1 94 ? -8.109 17.085 -10.132 1.00 93.62 94 ILE A CA 1
ATOM 744 C C . ILE A 1 94 ? -7.117 15.912 -10.142 1.00 93.62 94 ILE A C 1
ATOM 746 O O . ILE A 1 94 ? -6.347 15.759 -9.200 1.00 93.62 94 ILE A O 1
ATOM 750 N N . SER A 1 95 ? -7.110 15.098 -11.206 1.00 95.19 95 SER A N 1
ATOM 751 C CA . SER A 1 95 ? -6.284 13.880 -11.309 1.00 95.19 95 SER A CA 1
ATOM 752 C C . SER A 1 95 ? -5.366 13.851 -12.538 1.00 95.19 95 SER A C 1
ATOM 754 O O . SER A 1 95 ? -4.802 12.806 -12.868 1.00 95.19 95 SER A O 1
ATOM 756 N N . GLN A 1 96 ? -5.199 14.984 -13.232 1.00 95.25 96 GLN A N 1
ATOM 757 C CA . GLN A 1 96 ? -4.476 15.050 -14.511 1.00 95.25 96 GLN A CA 1
ATOM 758 C C . GLN A 1 96 ? -3.030 14.530 -14.442 1.00 95.25 96 GLN A C 1
ATOM 760 O O . GLN A 1 96 ? -2.564 13.936 -15.407 1.00 95.25 96 GLN A O 1
ATOM 765 N N . GLY A 1 97 ? -2.326 14.684 -13.314 1.00 92.06 97 GLY A N 1
ATOM 766 C CA . GLY A 1 97 ? -0.947 14.194 -13.172 1.00 92.06 97 GLY A CA 1
ATOM 767 C C . GLY A 1 97 ? -0.819 12.668 -13.297 1.00 92.06 97 GLY A C 1
ATOM 768 O O . GLY A 1 97 ? 0.017 12.169 -14.052 1.00 92.06 97 GLY A O 1
ATOM 769 N N . ILE A 1 98 ? -1.684 11.925 -12.597 1.00 93.75 98 ILE A N 1
ATOM 770 C CA . ILE A 1 98 ? -1.727 10.455 -12.663 1.00 93.75 98 ILE A CA 1
ATOM 771 C C . ILE A 1 98 ? -2.224 10.009 -14.033 1.00 93.75 98 ILE A C 1
ATOM 773 O O . ILE A 1 98 ? -1.620 9.132 -14.639 1.00 93.75 98 ILE A O 1
ATOM 777 N N . LEU A 1 99 ? -3.297 10.629 -14.537 1.00 95.44 99 LEU A N 1
ATOM 778 C CA . LEU A 1 99 ? -3.857 10.299 -15.850 1.00 95.44 99 LEU A CA 1
ATOM 779 C C . LEU A 1 99 ? -2.820 10.463 -16.961 1.00 95.44 99 LEU A C 1
ATOM 781 O O . LEU A 1 99 ? -2.699 9.591 -17.815 1.00 95.44 99 LEU A O 1
ATOM 785 N N . HIS A 1 100 ? -2.029 11.533 -16.912 1.00 95.50 100 HIS A N 1
ATOM 786 C CA . HIS A 1 100 ? -0.936 11.732 -17.851 1.00 95.50 100 HIS A CA 1
ATOM 787 C C . HIS A 1 100 ? 0.149 10.661 -17.690 1.00 95.50 100 HIS A C 1
ATOM 789 O O . HIS A 1 100 ? 0.563 10.070 -18.676 1.00 95.50 100 HIS A O 1
ATOM 795 N N . SER A 1 101 ? 0.548 10.329 -16.459 1.00 94.00 101 SER A N 1
ATOM 796 C CA . SER A 1 101 ? 1.550 9.278 -16.211 1.00 94.00 101 SER A CA 1
ATOM 797 C C . SER A 1 101 ? 1.093 7.896 -16.705 1.00 94.00 101 SER A C 1
ATOM 799 O O . SER A 1 101 ? 1.898 7.126 -17.224 1.00 94.00 101 SER A O 1
ATOM 801 N N . LEU A 1 102 ? -0.200 7.584 -16.576 1.00 94.50 102 LEU A N 1
ATOM 802 C CA . LEU A 1 102 ? -0.801 6.367 -17.125 1.00 94.50 102 LEU A CA 1
ATOM 803 C C . LEU A 1 102 ? -0.820 6.392 -18.655 1.00 94.50 102 LEU A C 1
ATOM 805 O O . LEU A 1 102 ? -0.457 5.397 -19.272 1.00 94.50 102 LEU A O 1
ATOM 809 N N . PHE A 1 103 ? -1.178 7.523 -19.262 1.00 96.25 103 PHE A N 1
ATOM 810 C CA . PHE A 1 103 ? -1.129 7.691 -20.713 1.00 96.25 103 PHE A CA 1
ATOM 811 C C . PHE A 1 103 ? 0.292 7.508 -21.272 1.00 96.25 103 PHE A C 1
ATOM 813 O O . PHE A 1 103 ? 0.474 6.824 -22.278 1.00 96.25 103 PHE A O 1
ATOM 820 N N . GLU A 1 104 ? 1.309 8.059 -20.607 1.00 96.69 104 GLU A N 1
ATOM 821 C CA . GLU A 1 104 ? 2.713 7.855 -20.986 1.00 96.69 104 GLU A CA 1
ATOM 822 C C . GLU A 1 104 ? 3.115 6.380 -20.860 1.00 96.69 104 GLU A C 1
ATOM 824 O O . GLU A 1 104 ? 3.754 5.833 -21.754 1.00 96.69 104 GLU A O 1
ATOM 829 N N . TYR A 1 105 ? 2.689 5.696 -19.792 1.00 96.38 105 TYR A N 1
ATOM 830 C CA . TYR A 1 105 ? 2.908 4.255 -19.655 1.00 96.38 105 TYR A CA 1
ATOM 831 C C . TYR A 1 105 ? 2.275 3.466 -20.811 1.00 96.38 105 TYR A C 1
ATOM 833 O O . TYR A 1 105 ? 2.953 2.639 -21.416 1.00 96.38 105 TYR A O 1
ATOM 841 N N . GLN A 1 106 ? 1.015 3.750 -21.153 1.00 97.62 106 GLN A N 1
ATOM 842 C CA . GLN A 1 106 ? 0.330 3.121 -22.287 1.00 97.62 106 GLN A CA 1
ATOM 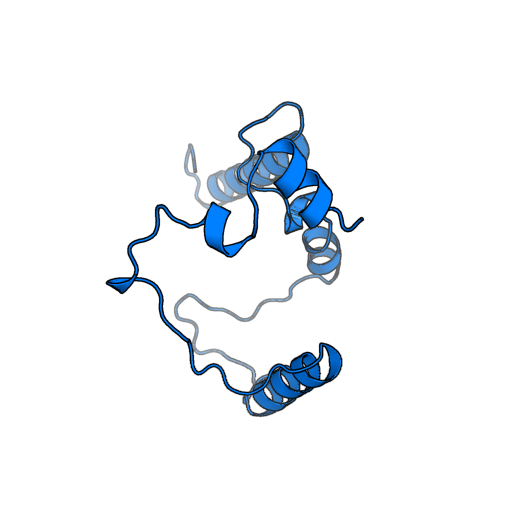843 C C . GLN A 1 106 ? 1.063 3.383 -23.601 1.00 97.62 106 GLN A C 1
ATOM 845 O O . GLN A 1 106 ? 1.292 2.459 -24.374 1.00 97.62 106 GLN A O 1
ATOM 850 N N . SER A 1 107 ? 1.503 4.621 -23.823 1.00 96.88 107 SER A N 1
ATOM 851 C CA . SER A 1 107 ? 2.249 5.002 -25.024 1.00 96.88 107 SER A CA 1
ATOM 852 C C . SER A 1 107 ? 3.562 4.222 -25.136 1.00 96.88 107 SER A C 1
ATOM 854 O O . SER A 1 107 ? 3.844 3.646 -26.181 1.00 96.88 107 SER A O 1
ATOM 856 N N . ILE A 1 108 ? 4.319 4.104 -24.038 1.00 97.75 108 ILE A N 1
ATOM 857 C CA . ILE A 1 108 ? 5.567 3.326 -23.995 1.00 97.75 108 ILE A CA 1
ATOM 858 C C . ILE A 1 108 ? 5.317 1.845 -24.306 1.00 97.75 108 ILE A C 1
ATOM 860 O O . ILE A 1 108 ? 6.114 1.231 -25.014 1.00 97.75 108 ILE A O 1
ATOM 864 N N . ILE A 1 109 ? 4.247 1.247 -23.773 1.00 98.00 109 ILE A N 1
ATOM 865 C CA . ILE A 1 109 ? 3.930 -0.162 -24.038 1.00 98.00 109 ILE A CA 1
ATOM 866 C C . ILE A 1 109 ? 3.476 -0.359 -25.487 1.00 98.00 109 ILE A C 1
ATOM 868 O O . ILE A 1 109 ? 3.958 -1.293 -26.131 1.00 98.00 109 ILE A O 1
ATOM 872 N N . SER A 1 110 ? 2.625 0.519 -26.019 1.00 97.56 110 SER A N 1
ATOM 873 C CA . SER A 1 110 ? 2.201 0.488 -27.422 1.00 97.56 110 SER A CA 1
ATOM 874 C C . SER A 1 110 ? 3.403 0.584 -28.365 1.00 97.56 110 SER A C 1
ATOM 876 O O . SER A 1 110 ? 3.558 -0.269 -29.237 1.00 97.56 110 SER A O 1
ATOM 878 N N . ASP A 1 111 ? 4.316 1.530 -28.126 1.00 97.06 111 ASP A N 1
ATOM 879 C CA . ASP A 1 111 ? 5.538 1.695 -28.922 1.00 97.06 111 ASP A CA 1
ATOM 880 C C . ASP A 1 111 ? 6.468 0.476 -28.814 1.00 97.06 111 ASP A C 1
ATOM 882 O O . ASP A 1 111 ? 7.007 0.007 -29.815 1.00 97.06 111 ASP A O 1
ATOM 886 N N . LEU A 1 112 ? 6.654 -0.067 -27.605 1.00 97.94 112 LEU A N 1
ATOM 887 C CA . LEU A 1 112 ? 7.533 -1.217 -27.367 1.00 97.94 112 LEU A CA 1
ATOM 888 C C . LEU A 1 112 ? 6.999 -2.511 -27.996 1.00 97.94 112 LEU A C 1
ATOM 890 O O . LEU A 1 112 ? 7.783 -3.387 -28.364 1.00 97.94 112 LEU A O 1
ATOM 894 N N . THR A 1 113 ? 5.678 -2.661 -28.055 1.00 97.44 113 THR A N 1
ATOM 895 C CA . THR A 1 113 ? 5.010 -3.875 -28.548 1.00 97.44 113 THR A CA 1
ATOM 896 C C . THR A 1 113 ? 4.534 -3.764 -29.993 1.00 97.44 113 THR A C 1
ATOM 898 O O . THR A 1 113 ? 4.094 -4.770 -30.547 1.00 97.44 113 THR A O 1
ATOM 901 N N . GLU A 1 114 ? 4.629 -2.575 -30.598 1.00 96.56 114 GLU A N 1
ATOM 902 C CA . GLU A 1 114 ? 4.056 -2.237 -31.909 1.00 96.56 114 GLU A CA 1
ATOM 903 C C . GLU A 1 114 ? 2.543 -2.530 -31.991 1.00 96.56 114 GLU A C 1
ATOM 905 O O . GLU A 1 114 ? 2.012 -2.894 -33.041 1.00 96.56 114 GLU A O 1
ATOM 910 N N . MET A 1 115 ? 1.837 -2.400 -30.863 1.00 96.12 115 MET A N 1
ATOM 911 C CA . MET A 1 115 ? 0.387 -2.578 -30.778 1.00 96.12 115 MET A CA 1
ATOM 912 C C . MET A 1 115 ? -0.324 -1.224 -30.791 1.00 96.12 115 MET A C 1
ATOM 914 O O . MET A 1 115 ? 0.116 -0.281 -30.142 1.00 96.12 115 MET A O 1
ATOM 918 N N . ASP A 1 116 ? -1.464 -1.146 -31.484 1.00 90.56 116 ASP A N 1
ATOM 919 C CA . ASP A 1 116 ? -2.183 0.121 -31.685 1.00 90.56 116 ASP A CA 1
ATOM 920 C C . ASP A 1 116 ? -2.698 0.752 -30.377 1.00 90.56 116 ASP A C 1
ATOM 922 O O . ASP A 1 116 ? -2.716 1.976 -30.245 1.00 90.56 116 ASP A O 1
ATOM 926 N N . ILE A 1 117 ? -3.170 -0.062 -29.422 1.00 8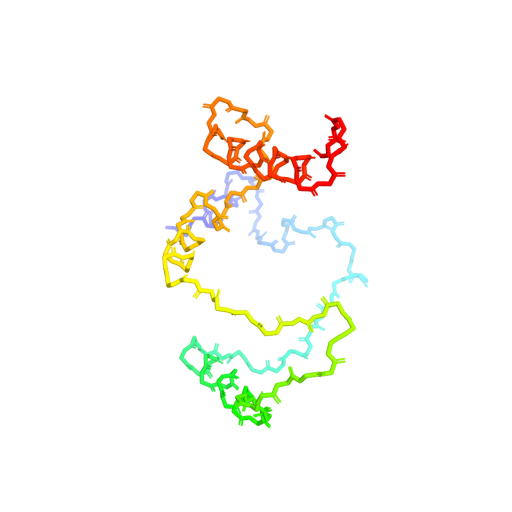7.06 117 ILE A N 1
ATOM 927 C CA . ILE A 1 117 ? -3.707 0.399 -28.132 1.00 87.06 117 ILE A CA 1
ATOM 928 C C . ILE A 1 117 ? -3.387 -0.638 -27.053 1.00 87.06 117 ILE A C 1
ATOM 930 O O . ILE A 1 117 ? -3.770 -1.805 -27.185 1.00 87.06 117 ILE A O 1
ATOM 934 N N . THR A 1 118 ? -2.752 -0.189 -25.968 1.00 61.16 118 THR A N 1
ATOM 935 C CA . THR A 1 118 ? -2.544 -0.953 -24.729 1.00 61.16 118 THR A CA 1
ATOM 936 C C . THR A 1 118 ? -2.925 -0.158 -23.487 1.00 61.16 118 THR A C 1
ATOM 938 O O . THR A 1 118 ? -2.986 1.091 -23.548 1.00 61.16 118 THR A O 1
#

Organism: NCBI:txid74969

Radius of gyration: 24.06 Å; chains: 1; bounding box: 52×36×56 Å

Foldseek 3Di:
DPPVVVVCVVVVHDDPVRVVPVDDPVPDDDDCPDDDDDPVRVVVVVVVVVVVDPPDDQDDPCPPDHDDDDDPVVCVVCPDCLNPVDDDPPPCVVNVVVVVVVVVVQVVVCVVVVNPTD

Secondary structure (DSSP, 8-state):
--HHHHHHHHTT-S-HHHHTTTS-GGG-------S---HHHHHHHHHHHHTTS--SS-----TT-------THHHHHHTSHHHHT------GGG-HHHHHHHHHHHHHHHHHHT-S--

Sequence (118 aa):
MSETDEILDYLNVKSVDGLFSDIPDRLKVSLDLGKPMDEFSTIRAIEDTGRKNKAGNMNFLGNGIYDRFVPPLVDEIIGRNEFLTSYTPYQPEISQGILHSLFEYQSIISDLTEMDIT